Protein AF-A0A2S6R8V6-F1 (afdb_monomer)

Foldseek 3Di:
DDPDLAALDALVQLLVLLLVCLVVLLVCQVVCVVVVHGDPVLVVSCVVSVNLQACADVVVRGNVYDPVSLVSSLVSSCVRHVRSSVVSSVSNVVNNVVVPDPPPD

pLDDT: mean 92.74, std 13.36, range [33.66, 98.81]

Structure (mmCIF, N/CA/C/O backbone):
data_AF-A0A2S6R8V6-F1
#
_entry.id   AF-A0A2S6R8V6-F1
#
loop_
_atom_site.group_PDB
_atom_site.id
_at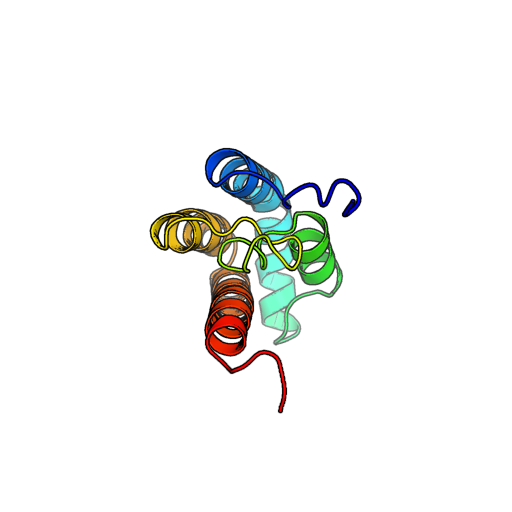om_site.type_symbol
_atom_site.label_atom_id
_atom_site.label_alt_id
_atom_site.label_comp_id
_atom_site.label_asym_id
_atom_site.label_entity_id
_atom_site.label_seq_id
_atom_site.pdbx_PDB_ins_code
_atom_site.Cartn_x
_atom_site.Cartn_y
_atom_site.Cartn_z
_atom_site.occupancy
_atom_site.B_iso_or_equiv
_atom_site.auth_seq_id
_atom_site.auth_comp_id
_atom_site.auth_asym_id
_atom_site.auth_atom_id
_atom_site.pdbx_PDB_model_num
ATOM 1 N N . MET A 1 1 ? 2.147 -13.805 -30.062 1.00 33.66 1 MET A N 1
ATOM 2 C CA . MET A 1 1 ? 1.653 -12.419 -29.967 1.00 33.66 1 MET A CA 1
ATOM 3 C C . MET A 1 1 ? 0.962 -12.331 -28.618 1.00 33.66 1 MET A C 1
ATOM 5 O O . MET A 1 1 ? -0.155 -12.808 -28.497 1.00 33.66 1 MET A O 1
ATOM 9 N N . ALA A 1 2 ? 1.729 -11.982 -27.582 1.00 35.75 2 ALA A N 1
ATOM 10 C CA . ALA A 1 2 ? 1.262 -12.019 -26.200 1.00 35.75 2 ALA A CA 1
ATOM 11 C C . ALA A 1 2 ? 0.279 -10.868 -25.978 1.00 35.75 2 ALA A C 1
ATOM 13 O O . ALA A 1 2 ? 0.575 -9.736 -26.350 1.00 35.75 2 ALA A O 1
ATOM 14 N N . ASP A 1 3 ? -0.882 -11.221 -25.445 1.00 38.44 3 ASP A N 1
ATOM 15 C CA . ASP A 1 3 ? -1.990 -10.330 -25.134 1.00 38.44 3 ASP A CA 1
ATOM 16 C C . ASP A 1 3 ? -1.562 -9.256 -24.119 1.00 38.44 3 ASP A C 1
ATOM 18 O O . ASP A 1 3 ? -0.681 -9.497 -23.287 1.00 38.44 3 ASP A O 1
ATOM 22 N N . ASP A 1 4 ? -2.172 -8.082 -24.234 1.00 42.88 4 ASP A N 1
ATOM 23 C CA . ASP A 1 4 ? -1.949 -6.844 -23.479 1.00 42.88 4 ASP A CA 1
ATOM 24 C C . ASP A 1 4 ? -1.915 -7.069 -21.951 1.00 42.88 4 ASP A C 1
ATOM 26 O O . ASP A 1 4 ? -2.924 -6.978 -21.253 1.00 42.88 4 ASP A O 1
ATOM 30 N N . LYS A 1 5 ? -0.747 -7.411 -21.390 1.00 46.44 5 LYS A N 1
ATOM 31 C CA . LYS A 1 5 ? -0.549 -7.438 -19.935 1.00 46.44 5 LYS A CA 1
ATOM 32 C C . LYS A 1 5 ? -0.414 -5.998 -19.461 1.00 46.44 5 LYS A C 1
ATOM 34 O O . LYS A 1 5 ? 0.698 -5.486 -19.340 1.00 46.44 5 LYS A O 1
ATOM 39 N N . THR A 1 6 ? -1.548 -5.359 -19.190 1.00 58.56 6 THR A N 1
ATOM 40 C CA . THR A 1 6 ? -1.592 -4.060 -18.521 1.00 58.56 6 THR A CA 1
ATOM 41 C C . THR A 1 6 ? -0.816 -4.177 -17.207 1.00 58.56 6 THR A C 1
ATOM 43 O O . THR A 1 6 ? -1.222 -4.885 -16.283 1.00 58.56 6 THR A O 1
ATOM 46 N N . ILE A 1 7 ? 0.349 -3.534 -17.146 1.00 71.81 7 ILE A N 1
ATOM 47 C CA . ILE A 1 7 ? 1.102 -3.353 -15.905 1.00 71.81 7 ILE A CA 1
ATOM 48 C C . ILE A 1 7 ? 0.168 -2.750 -14.847 1.00 71.81 7 ILE A C 1
ATOM 50 O O . ILE A 1 7 ? -0.702 -1.944 -15.170 1.00 71.81 7 ILE A O 1
ATOM 54 N N . VAL A 1 8 ? 0.328 -3.135 -13.578 1.00 86.00 8 VAL A N 1
ATOM 55 C CA . VAL A 1 8 ? -0.582 -2.713 -12.490 1.00 86.00 8 VAL A CA 1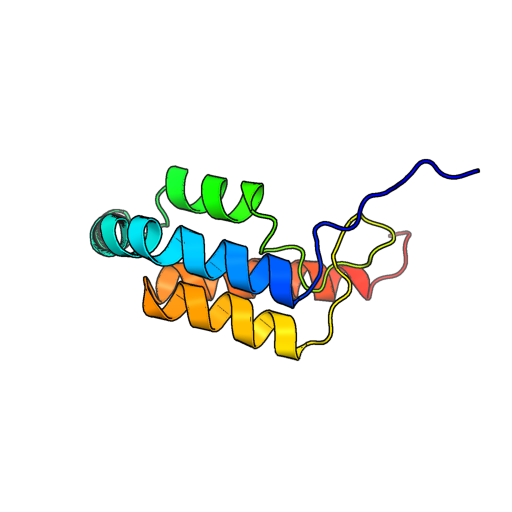
ATOM 56 C C . VAL A 1 8 ? -0.698 -1.182 -12.348 1.00 86.00 8 VAL A C 1
ATOM 58 O O . VAL A 1 8 ? -1.684 -0.683 -11.803 1.00 86.00 8 VAL A O 1
ATOM 61 N N . GLY A 1 9 ? 0.293 -0.438 -12.841 1.00 88.06 9 GLY A N 1
ATOM 62 C CA . GLY A 1 9 ? 0.338 1.020 -12.915 1.00 88.06 9 GLY A CA 1
ATOM 63 C C . GLY A 1 9 ? 1.771 1.538 -12.805 1.00 88.06 9 GLY A C 1
ATOM 64 O O . GLY A 1 9 ? 2.691 0.769 -12.516 1.00 88.06 9 GLY A O 1
ATOM 65 N N . THR A 1 10 ? 1.972 2.838 -13.013 1.00 91.06 10 THR A N 1
ATOM 66 C CA . THR A 1 10 ? 3.267 3.492 -12.760 1.00 91.06 10 THR A CA 1
ATOM 67 C C . THR A 1 10 ? 3.512 3.700 -11.261 1.00 91.06 10 THR A C 1
ATOM 69 O O . THR A 1 10 ? 2.613 3.535 -10.429 1.00 91.06 10 THR A O 1
ATOM 72 N N . ARG A 1 11 ? 4.734 4.113 -10.892 1.00 89.94 11 ARG A N 1
ATOM 73 C CA . ARG A 1 11 ? 5.055 4.535 -9.517 1.00 89.94 11 ARG A CA 1
ATOM 74 C C . ARG A 1 11 ? 4.078 5.605 -9.031 1.00 89.94 11 ARG A C 1
ATOM 76 O O . ARG A 1 11 ? 3.535 5.478 -7.941 1.00 89.94 11 ARG A O 1
ATOM 83 N N . GLU A 1 12 ? 3.844 6.633 -9.841 1.00 92.50 12 GLU A N 1
ATOM 84 C CA . GLU A 1 12 ? 2.991 7.773 -9.502 1.00 92.50 12 GLU A CA 1
ATOM 85 C C . GLU A 1 12 ? 1.542 7.337 -9.262 1.00 92.50 12 GLU A C 1
ATOM 87 O O . GLU A 1 12 ? 0.927 7.753 -8.279 1.00 92.50 12 GLU A O 1
ATOM 92 N N . GLU A 1 13 ? 1.013 6.458 -10.117 1.00 95.25 13 GLU A N 1
ATOM 93 C CA . GLU A 1 13 ? -0.341 5.917 -9.982 1.00 95.25 13 GLU A CA 1
ATOM 94 C C . GLU A 1 13 ? -0.488 5.062 -8.720 1.00 95.25 13 GLU A C 1
ATOM 96 O O . GLU A 1 13 ? -1.456 5.221 -7.975 1.00 95.25 13 GLU A O 1
ATOM 101 N N . LEU A 1 14 ? 0.482 4.188 -8.437 1.00 95.88 14 LEU A N 1
ATOM 102 C CA . LEU A 1 14 ? 0.467 3.356 -7.232 1.00 95.88 14 LEU A CA 1
ATOM 103 C C . LEU A 1 14 ? 0.610 4.197 -5.959 1.00 95.88 14 LEU A C 1
ATOM 105 O O . LEU A 1 14 ? -0.099 3.954 -4.982 1.00 95.88 14 LEU A O 1
ATOM 109 N N . THR A 1 15 ? 1.453 5.231 -5.965 1.00 96.00 15 THR A N 1
ATOM 110 C CA . THR A 1 15 ? 1.530 6.185 -4.853 1.00 96.00 15 THR A CA 1
ATOM 111 C C . THR A 1 15 ? 0.212 6.948 -4.685 1.00 96.00 15 THR A C 1
ATOM 113 O O . THR A 1 15 ? -0.234 7.144 -3.555 1.00 96.00 15 THR A O 1
ATOM 116 N N . ALA A 1 16 ? -0.458 7.347 -5.770 1.00 97.69 16 ALA A N 1
ATOM 117 C CA . ALA A 1 16 ? -1.766 7.999 -5.692 1.00 97.69 16 ALA A CA 1
ATOM 118 C C . ALA A 1 16 ? -2.843 7.073 -5.095 1.00 97.69 16 ALA A C 1
ATOM 120 O O . ALA A 1 16 ? -3.598 7.498 -4.218 1.00 97.69 16 ALA A O 1
ATOM 121 N N . ARG A 1 17 ? -2.870 5.794 -5.492 1.00 97.88 17 ARG A N 1
ATOM 122 C CA . ARG A 1 17 ? -3.757 4.779 -4.896 1.00 97.88 17 ARG A CA 1
ATOM 123 C C . ARG A 1 17 ? -3.453 4.560 -3.414 1.00 97.88 17 ARG A C 1
ATOM 125 O O . ARG A 1 17 ? -4.379 4.523 -2.610 1.00 97.88 17 ARG A O 1
ATOM 132 N N . ALA A 1 18 ? -2.175 4.502 -3.032 1.00 98.31 18 ALA A N 1
ATOM 133 C CA . ALA A 1 18 ? -1.773 4.410 -1.630 1.00 98.31 18 ALA A CA 1
ATOM 134 C C . ALA A 1 18 ? -2.310 5.594 -0.809 1.00 98.31 18 ALA A C 1
ATOM 136 O O . ALA A 1 18 ? -2.907 5.386 0.246 1.00 98.31 18 ALA A O 1
ATOM 137 N N . ARG A 1 19 ? -2.189 6.829 -1.322 1.00 98.62 19 ARG A N 1
ATOM 138 C CA . ARG A 1 19 ? -2.755 8.026 -0.671 1.00 98.62 19 ARG A CA 1
ATOM 139 C C . ARG A 1 19 ? -4.273 7.939 -0.520 1.00 98.62 19 ARG A C 1
ATOM 141 O O . ARG A 1 19 ? -4.793 8.341 0.517 1.00 98.62 19 ARG A O 1
ATOM 148 N N . ALA A 1 20 ? -4.978 7.400 -1.515 1.00 98.62 20 ALA A N 1
ATOM 149 C CA . ALA A 1 20 ? -6.430 7.233 -1.456 1.00 98.62 20 ALA A CA 1
ATOM 150 C C . ALA A 1 20 ? -6.880 6.249 -0.357 1.00 98.62 20 ALA A C 1
ATOM 152 O O . ALA A 1 20 ? -7.960 6.423 0.202 1.00 98.62 20 ALA A O 1
ATOM 153 N N . LEU A 1 21 ? -6.046 5.264 -0.001 1.00 98.56 21 LEU A N 1
ATOM 154 C CA . LEU A 1 21 ? -6.335 4.284 1.055 1.00 98.56 21 LEU A CA 1
ATOM 155 C C . LEU A 1 21 ? -5.953 4.748 2.470 1.00 98.56 21 LEU A C 1
ATOM 157 O O . LEU A 1 21 ? -6.358 4.112 3.447 1.00 98.56 21 LEU A O 1
ATOM 161 N N . VAL A 1 22 ? -5.211 5.853 2.618 1.00 98.75 22 VAL A N 1
ATOM 162 C CA . VAL A 1 22 ? -4.779 6.382 3.928 1.00 98.75 22 VAL A CA 1
ATOM 163 C C . VAL A 1 22 ? -5.950 6.603 4.898 1.00 98.75 22 VAL A C 1
ATOM 165 O O . VAL A 1 22 ? -5.841 6.149 6.040 1.00 98.75 22 VAL A O 1
ATOM 168 N N . PRO A 1 23 ? -7.074 7.247 4.512 1.00 98.75 23 PRO A N 1
ATOM 169 C CA . PRO A 1 23 ? -8.175 7.495 5.444 1.00 98.75 23 PRO A CA 1
ATOM 170 C C . PRO A 1 23 ? -8.798 6.204 5.990 1.00 98.75 23 PRO A C 1
ATOM 172 O O . PRO A 1 23 ? -8.971 6.076 7.202 1.00 98.75 23 PRO A O 1
ATOM 175 N N . ALA A 1 24 ? -9.079 5.231 5.116 1.00 98.56 24 ALA A N 1
ATOM 176 C CA . ALA A 1 24 ? -9.672 3.948 5.497 1.00 98.56 24 ALA A CA 1
ATOM 177 C C . ALA A 1 24 ? -8.700 3.101 6.335 1.00 98.56 24 ALA A C 1
ATOM 179 O O . ALA A 1 24 ? -9.068 2.579 7.386 1.00 98.56 24 ALA A O 1
ATOM 180 N N . THR A 1 25 ? -7.423 3.056 5.938 1.00 98.75 25 THR A N 1
ATOM 181 C CA . THR A 1 25 ? -6.369 2.365 6.697 1.00 98.75 25 THR A CA 1
ATOM 182 C C . THR A 1 25 ? -6.229 2.935 8.110 1.00 98.75 25 THR A C 1
ATOM 184 O O . THR A 1 25 ? -6.119 2.173 9.070 1.00 98.75 25 THR A O 1
ATOM 187 N N . ARG A 1 26 ? -6.273 4.267 8.258 1.00 98.81 26 ARG A N 1
ATOM 188 C CA . ARG A 1 26 ? -6.191 4.936 9.564 1.00 98.81 26 ARG A CA 1
ATOM 189 C C . ARG A 1 26 ? -7.414 4.632 10.425 1.00 98.81 26 ARG A C 1
ATOM 191 O O . ARG A 1 26 ? -7.258 4.349 11.607 1.00 98.81 26 ARG A O 1
ATOM 198 N N . ALA A 1 27 ? -8.611 4.649 9.837 1.00 98.75 27 ALA A N 1
ATOM 199 C CA . ALA A 1 27 ? -9.852 4.341 10.549 1.00 98.75 27 ALA A CA 1
ATOM 200 C C . ALA A 1 27 ? -9.872 2.914 11.130 1.00 98.75 27 ALA A C 1
ATOM 202 O O . ALA A 1 27 ? -10.499 2.684 12.161 1.00 98.75 27 ALA A O 1
ATOM 203 N N . ARG A 1 28 ? -9.159 1.971 10.500 1.00 98.69 28 ARG A N 1
ATOM 204 C CA . ARG A 1 28 ? -9.071 0.569 10.939 1.00 98.69 28 ARG A CA 1
ATOM 205 C C . ARG A 1 28 ? -7.798 0.235 11.742 1.00 98.69 28 ARG A C 1
ATOM 207 O O . ARG A 1 28 ? -7.572 -0.932 12.060 1.00 98.69 28 ARG A O 1
ATOM 214 N N . ALA A 1 29 ? -6.966 1.219 12.100 1.00 98.69 29 ALA A N 1
ATOM 215 C CA . ALA A 1 29 ? -5.703 0.976 12.809 1.00 98.69 29 ALA A CA 1
ATOM 216 C C . ALA A 1 29 ? -5.911 0.354 14.207 1.00 98.69 29 ALA A C 1
ATOM 218 O O . ALA A 1 29 ? -5.284 -0.654 14.530 1.00 98.69 29 ALA A O 1
ATOM 219 N N . ASP A 1 30 ? -6.848 0.883 14.999 1.00 98.62 30 ASP A N 1
ATOM 220 C CA . ASP A 1 30 ? -7.163 0.354 16.339 1.00 98.62 30 ASP A CA 1
ATOM 221 C C . ASP A 1 30 ? -7.808 -1.040 16.283 1.00 98.62 30 ASP A C 1
ATOM 223 O O . ASP A 1 30 ? -7.655 -1.866 17.188 1.00 98.62 30 ASP A O 1
ATOM 227 N N . GLU A 1 31 ? -8.544 -1.330 15.206 1.00 98.62 31 GLU A N 1
ATOM 228 C CA . GLU A 1 31 ? -9.059 -2.672 14.955 1.00 98.62 31 GLU A CA 1
ATOM 229 C C . GLU A 1 31 ? -7.917 -3.654 14.686 1.00 98.62 31 GLU A C 1
ATOM 231 O O . GLU A 1 31 ? -7.910 -4.735 15.277 1.00 98.62 31 GLU A O 1
ATOM 236 N N . ALA A 1 32 ? -6.943 -3.275 13.852 1.00 98.62 32 ALA A N 1
ATOM 237 C CA . ALA A 1 32 ? -5.771 -4.101 13.580 1.00 98.62 32 ALA A CA 1
ATOM 238 C C . ALA A 1 32 ? -5.002 -4.441 14.868 1.00 98.62 32 ALA A C 1
ATOM 240 O O . ALA A 1 32 ? -4.630 -5.599 15.079 1.00 98.62 32 ALA A O 1
ATOM 241 N N . GLU A 1 33 ? -4.833 -3.455 15.755 1.00 98.50 33 GLU A N 1
ATOM 242 C CA . GLU A 1 33 ? -4.195 -3.636 17.062 1.00 98.50 33 GLU A CA 1
ATOM 243 C C . GLU A 1 33 ? -4.960 -4.657 17.920 1.00 98.50 33 GLU A C 1
ATOM 245 O O . GLU A 1 33 ? -4.396 -5.653 18.379 1.00 98.50 33 GLU A O 1
ATOM 250 N N . ARG A 1 34 ? -6.282 -4.484 18.062 1.00 98.62 34 ARG A N 1
ATOM 251 C CA . ARG A 1 34 ? -7.135 -5.401 18.837 1.00 98.62 34 ARG A CA 1
ATOM 252 C C . ARG A 1 34 ? -7.145 -6.821 18.266 1.00 98.62 34 ARG A C 1
ATOM 254 O O . ARG A 1 34 ? -7.135 -7.792 19.025 1.00 98.62 34 ARG A O 1
ATOM 261 N N . LEU A 1 35 ? -7.201 -6.956 16.941 1.00 98.50 35 LEU A N 1
ATOM 262 C CA . LEU A 1 35 ? -7.225 -8.251 16.261 1.00 98.50 35 LEU A CA 1
ATOM 263 C C . LEU A 1 35 ? -5.863 -8.956 16.281 1.00 98.50 35 LEU A C 1
ATOM 265 O O . LEU A 1 35 ? -5.817 -10.170 16.068 1.00 98.50 35 LEU A O 1
ATOM 269 N N . ARG A 1 36 ? -4.767 -8.222 16.528 1.00 98.31 36 ARG A N 1
ATOM 270 C CA . ARG A 1 36 ? -3.375 -8.696 16.389 1.00 98.31 36 ARG A CA 1
ATOM 271 C C . ARG A 1 36 ? -3.071 -9.253 14.994 1.00 98.31 36 ARG A C 1
ATOM 273 O O . ARG A 1 36 ? -2.254 -10.158 14.828 1.00 98.31 36 ARG A O 1
ATOM 280 N N . ARG A 1 37 ? -3.777 -8.727 13.997 1.00 98.50 37 ARG A N 1
ATOM 281 C CA . ARG A 1 37 ? -3.626 -8.986 12.563 1.00 98.50 37 ARG A CA 1
ATOM 282 C C . ARG A 1 37 ? -4.332 -7.872 11.805 1.00 98.50 37 ARG A C 1
ATOM 284 O O . ARG A 1 37 ? -5.206 -7.211 12.359 1.00 98.50 37 ARG A O 1
ATOM 291 N N . LEU A 1 38 ? -4.019 -7.711 10.524 1.00 98.50 38 LEU A N 1
ATOM 292 C CA . LEU A 1 38 ? -4.770 -6.774 9.697 1.00 98.50 38 LEU A CA 1
ATOM 293 C C . LEU A 1 38 ? -6.234 -7.230 9.539 1.00 98.50 38 LEU A C 1
ATOM 295 O O . LEU A 1 38 ? -6.483 -8.433 9.359 1.00 98.50 38 LEU A O 1
ATOM 299 N N . PRO A 1 39 ? -7.197 -6.291 9.576 1.00 98.56 39 PRO A N 1
ATOM 300 C CA . PRO A 1 39 ? -8.555 -6.536 9.113 1.00 98.56 39 PRO A CA 1
ATOM 301 C C . PRO A 1 39 ? -8.527 -7.035 7.669 1.00 98.56 39 PRO A C 1
ATOM 303 O O . PRO A 1 39 ? -7.730 -6.568 6.854 1.00 98.56 39 PRO A O 1
ATOM 306 N N . GLU A 1 40 ? -9.392 -7.994 7.353 1.00 98.38 40 GLU A N 1
ATOM 307 C CA . GLU A 1 40 ? -9.448 -8.599 6.017 1.00 98.38 40 GLU A CA 1
ATOM 308 C C . GLU A 1 40 ? -9.779 -7.561 4.938 1.00 98.38 40 GLU A C 1
ATOM 310 O O . GLU A 1 40 ? -9.183 -7.569 3.866 1.00 98.38 40 GLU A O 1
ATOM 315 N N . GLU A 1 41 ? -10.649 -6.607 5.267 1.00 98.50 41 GLU A N 1
ATOM 316 C CA . GLU A 1 41 ? -11.004 -5.489 4.395 1.00 98.50 41 GLU A CA 1
ATOM 317 C C . GLU A 1 41 ? -9.777 -4.652 4.003 1.00 98.50 41 GLU A C 1
ATOM 319 O O . GLU A 1 41 ? -9.562 -4.404 2.820 1.00 98.50 41 GLU A O 1
ATOM 324 N N . THR A 1 42 ? -8.907 -4.312 4.963 1.00 98.56 42 THR A N 1
ATOM 325 C CA . THR A 1 42 ? -7.647 -3.599 4.690 1.00 98.56 42 THR A CA 1
ATOM 326 C C . THR A 1 42 ? -6.745 -4.402 3.751 1.00 98.56 42 THR A C 1
ATOM 328 O O . THR A 1 42 ? -6.156 -3.843 2.831 1.00 98.56 42 THR A O 1
ATOM 331 N N . VAL A 1 43 ? -6.630 -5.719 3.956 1.00 98.25 43 VAL A N 1
ATOM 332 C CA . VAL A 1 43 ? -5.812 -6.584 3.087 1.00 98.25 43 VAL A CA 1
ATOM 333 C C . VAL A 1 43 ? -6.366 -6.612 1.661 1.00 98.25 43 VAL A C 1
ATOM 335 O O . VAL A 1 43 ? -5.593 -6.527 0.706 1.00 98.25 43 VAL A O 1
ATOM 338 N N . ASN A 1 44 ? -7.687 -6.710 1.510 1.00 98.19 44 ASN A N 1
ATOM 339 C CA . ASN A 1 44 ? -8.339 -6.733 0.204 1.00 98.19 44 ASN A CA 1
ATOM 340 C C . ASN A 1 44 ? -8.176 -5.396 -0.527 1.00 98.19 44 ASN A C 1
ATOM 342 O O . ASN A 1 44 ? -7.742 -5.394 -1.673 1.00 98.19 44 ASN A O 1
ATOM 346 N N . GLU A 1 45 ? -8.380 -4.263 0.150 1.00 98.25 45 GLU A N 1
ATOM 347 C CA . GLU A 1 45 ? -8.184 -2.931 -0.440 1.00 98.25 45 GLU A CA 1
ATOM 348 C C . GLU A 1 45 ?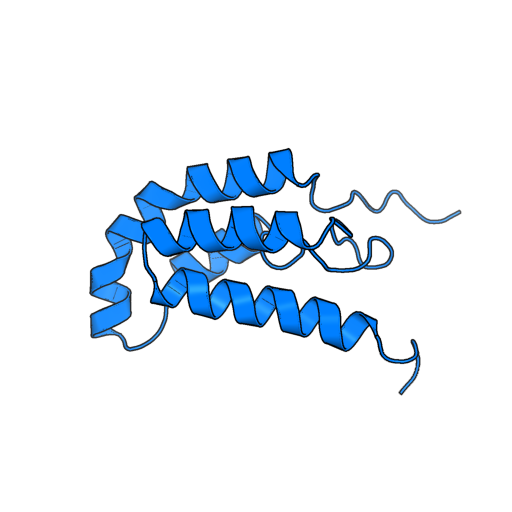 -6.749 -2.715 -0.951 1.00 98.25 45 GLU A C 1
ATOM 350 O O . GLU A 1 45 ? -6.550 -2.212 -2.059 1.00 98.25 45 GLU A O 1
ATOM 355 N N . LEU A 1 46 ? -5.735 -3.133 -0.179 1.00 97.75 46 LEU A N 1
ATOM 356 C CA . LEU A 1 46 ? -4.335 -3.065 -0.613 1.00 97.75 46 LEU A CA 1
ATOM 357 C C . LEU A 1 46 ? -4.085 -3.919 -1.866 1.00 97.75 46 LEU A C 1
ATOM 359 O O . LEU A 1 46 ? -3.390 -3.475 -2.787 1.00 97.75 46 LEU A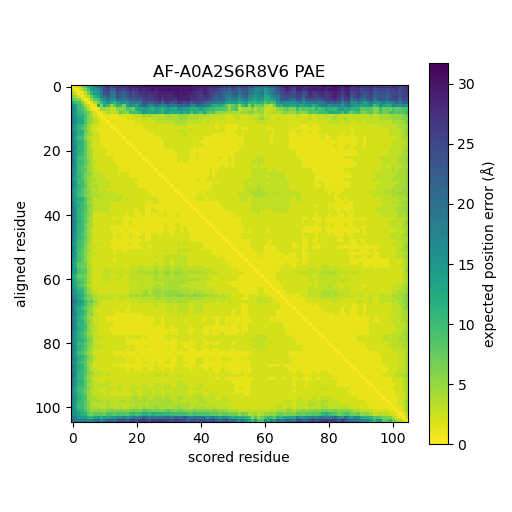 O 1
ATOM 363 N N . ARG A 1 47 ? -4.662 -5.129 -1.897 1.00 95.81 47 ARG A N 1
ATOM 364 C CA . ARG A 1 47 ? -4.531 -6.079 -3.010 1.00 95.81 47 ARG A CA 1
ATOM 365 C C . ARG A 1 47 ? -5.204 -5.583 -4.277 1.00 95.81 47 ARG A C 1
ATOM 367 O O . ARG A 1 47 ? -4.573 -5.656 -5.334 1.00 95.81 47 ARG A O 1
ATOM 374 N N . ASP A 1 48 ? -6.420 -5.065 -4.152 1.00 96.31 48 ASP A N 1
ATOM 375 C CA . ASP A 1 48 ? -7.227 -4.525 -5.246 1.00 96.31 48 ASP A CA 1
ATOM 376 C C . ASP A 1 48 ? -6.584 -3.263 -5.833 1.00 96.31 48 ASP A C 1
ATOM 378 O O . ASP A 1 48 ? -6.562 -3.075 -7.049 1.00 96.31 48 ASP A O 1
ATOM 382 N N . ALA A 1 49 ? -5.961 -2.433 -4.989 1.00 96.69 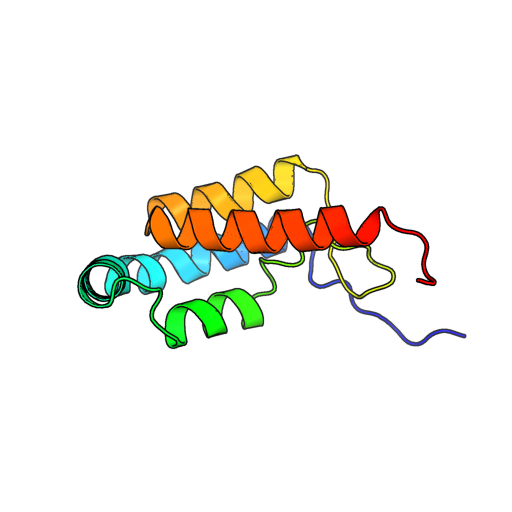49 ALA A N 1
ATOM 383 C CA . ALA A 1 49 ? -5.156 -1.297 -5.438 1.00 96.69 49 ALA A CA 1
ATOM 384 C C . ALA A 1 49 ? -3.843 -1.714 -6.135 1.00 96.69 49 ALA A C 1
ATOM 386 O O . ALA A 1 49 ? -3.244 -0.908 -6.861 1.00 96.69 49 ALA A O 1
ATOM 387 N N . GLY A 1 50 ? -3.400 -2.959 -5.931 1.00 96.19 50 GLY A N 1
ATOM 388 C CA . GLY A 1 50 ? -2.216 -3.539 -6.560 1.00 96.19 50 GLY A CA 1
ATOM 389 C C . GLY A 1 50 ? -0.887 -3.096 -5.947 1.00 96.19 50 GLY A C 1
ATOM 390 O O . GLY A 1 50 ? 0.159 -3.255 -6.578 1.00 96.19 50 GLY A O 1
ATOM 391 N N . LEU A 1 51 ? -0.896 -2.544 -4.730 1.00 97.31 51 LEU A N 1
ATOM 392 C CA . LEU A 1 51 ? 0.278 -1.905 -4.119 1.00 97.31 51 LEU A CA 1
ATOM 393 C C . LEU A 1 51 ? 1.445 -2.880 -3.886 1.00 97.31 51 LEU A C 1
ATOM 395 O O . LEU A 1 51 ? 2.608 -2.513 -4.046 1.00 97.31 51 LEU A O 1
ATOM 399 N N . GLN A 1 52 ? 1.139 -4.145 -3.594 1.00 96.00 52 GLN A N 1
ATOM 400 C CA . GLN A 1 52 ? 2.107 -5.234 -3.422 1.00 96.00 52 GLN A CA 1
ATOM 401 C C . GLN A 1 52 ? 2.909 -5.561 -4.692 1.00 96.00 52 GLN A C 1
ATOM 403 O O . GLN A 1 52 ? 3.915 -6.269 -4.633 1.00 96.00 52 GLN A O 1
ATOM 408 N N . ARG A 1 53 ? 2.468 -5.075 -5.858 1.00 96.12 53 ARG A N 1
ATOM 409 C CA . ARG A 1 53 ? 3.056 -5.400 -7.164 1.00 96.12 53 ARG A CA 1
ATOM 410 C C . ARG A 1 53 ? 4.042 -4.343 -7.673 1.00 96.12 53 ARG A C 1
ATOM 412 O O . ARG A 1 53 ? 4.476 -4.422 -8.821 1.00 96.12 53 ARG A O 1
ATOM 419 N N . VAL A 1 54 ? 4.419 -3.370 -6.838 1.00 96.31 54 VAL A N 1
ATOM 420 C CA . VAL A 1 54 ? 5.279 -2.240 -7.237 1.00 96.31 54 VAL A CA 1
ATOM 421 C C . VAL A 1 54 ? 6.664 -2.674 -7.746 1.00 96.31 54 VAL A C 1
ATOM 423 O O . VAL A 1 54 ? 7.146 -2.112 -8.722 1.00 96.31 54 VAL A O 1
ATOM 426 N N . LEU A 1 55 ? 7.277 -3.707 -7.154 1.00 96.44 55 LEU A N 1
ATOM 427 C CA . LEU A 1 55 ? 8.571 -4.263 -7.601 1.00 96.44 55 LEU A CA 1
ATOM 428 C C . LEU A 1 55 ? 8.442 -5.580 -8.380 1.00 96.44 55 LEU A C 1
ATOM 430 O O . L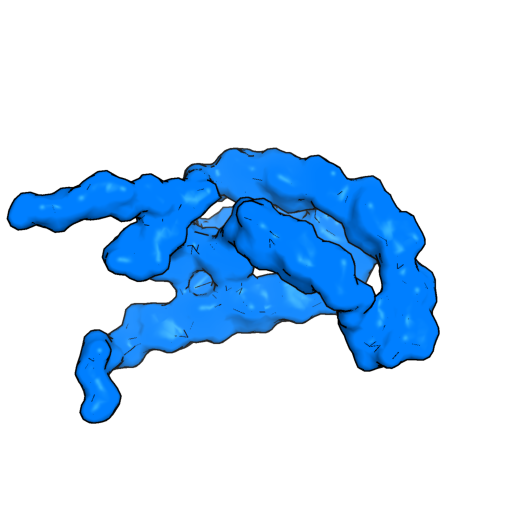EU A 1 55 ? 9.447 -6.183 -8.749 1.00 96.44 55 LEU A O 1
ATOM 434 N N . GLN A 1 56 ? 7.220 -6.063 -8.601 1.00 96.44 56 GLN A N 1
ATOM 435 C CA . GLN A 1 56 ? 7.003 -7.312 -9.323 1.00 96.44 56 GLN A CA 1
ATOM 436 C C . GLN A 1 56 ? 7.360 -7.116 -10.812 1.00 96.44 56 GLN A C 1
ATOM 438 O O . GLN A 1 56 ? 6.994 -6.077 -11.369 1.00 96.44 56 GLN A O 1
ATOM 443 N N . PRO A 1 57 ? 8.023 -8.084 -11.477 1.00 94.25 57 PRO A N 1
ATOM 444 C CA . PRO A 1 57 ? 8.363 -7.962 -12.895 1.00 94.25 57 PRO A CA 1
ATOM 445 C C . PRO A 1 57 ? 7.129 -7.765 -13.787 1.00 94.25 57 PRO A C 1
ATOM 447 O O . PRO A 1 57 ? 6.085 -8.401 -13.571 1.00 94.25 57 PRO A O 1
ATOM 450 N N . ALA A 1 58 ? 7.250 -6.944 -14.834 1.00 93.06 58 ALA A N 1
ATOM 451 C CA . ALA A 1 58 ? 6.154 -6.635 -15.754 1.00 93.06 58 ALA A CA 1
ATOM 452 C C . ALA A 1 58 ? 5.674 -7.884 -16.509 1.00 93.06 58 ALA A C 1
ATOM 454 O O . ALA A 1 58 ? 4.483 -8.033 -16.785 1.00 93.06 58 ALA A O 1
ATOM 455 N N . ALA A 1 59 ? 6.567 -8.856 -16.739 1.00 91.75 59 ALA A N 1
ATOM 456 C CA . ALA A 1 59 ? 6.227 -10.162 -17.309 1.00 91.75 59 ALA A CA 1
ATOM 457 C C . ALA A 1 59 ? 5.119 -10.905 -16.527 1.00 91.75 59 ALA A C 1
ATOM 459 O O . ALA A 1 59 ? 4.371 -11.699 -17.112 1.00 91.75 59 ALA A O 1
ATOM 460 N N . TYR A 1 60 ? 4.964 -10.611 -15.232 1.00 92.25 60 TYR A N 1
ATOM 461 C CA . TYR A 1 60 ? 3.934 -11.169 -14.349 1.00 92.25 60 TYR A CA 1
ATOM 462 C C . TYR A 1 60 ? 2.835 -10.154 -13.981 1.00 92.25 60 TYR A C 1
ATOM 464 O O . TYR A 1 60 ? 2.073 -10.383 -13.042 1.00 92.25 60 TYR A O 1
ATOM 472 N N . GLY A 1 61 ? 2.734 -9.040 -14.716 1.00 91.94 61 GLY A N 1
ATOM 473 C CA . GLY A 1 61 ? 1.740 -7.987 -14.483 1.00 91.94 61 GLY A CA 1
ATOM 474 C C . GLY A 1 61 ? 2.052 -7.096 -13.277 1.00 91.94 61 GLY A C 1
ATOM 475 O O . GLY A 1 61 ? 1.133 -6.558 -12.660 1.00 91.94 61 GLY A O 1
ATOM 476 N N . GLY A 1 62 ? 3.324 -6.995 -12.886 1.00 95.06 62 GLY A N 1
ATOM 477 C CA . GLY A 1 62 ? 3.786 -6.006 -11.916 1.00 95.06 62 GLY A CA 1
ATOM 478 C C . GLY A 1 62 ? 4.141 -4.665 -12.557 1.00 95.06 62 GLY A C 1
ATOM 479 O O . GLY A 1 62 ? 4.052 -4.510 -13.773 1.00 95.06 62 GLY A O 1
ATOM 480 N N . ALA A 1 63 ? 4.510 -3.687 -11.730 1.00 94.88 63 ALA A N 1
ATOM 481 C CA . ALA A 1 63 ? 4.921 -2.364 -12.208 1.00 94.88 63 ALA A CA 1
ATOM 482 C C . ALA A 1 63 ? 6.403 -2.299 -12.594 1.00 94.88 63 ALA A C 1
ATOM 484 O O . ALA A 1 63 ? 6.800 -1.361 -13.279 1.00 94.88 63 ALA A O 1
ATOM 485 N N . GLU A 1 64 ? 7.214 -3.255 -12.121 1.00 94.25 64 GLU A N 1
ATOM 486 C CA . GLU A 1 64 ? 8.670 -3.284 -12.313 1.00 94.25 64 GLU A CA 1
ATOM 487 C C . GLU A 1 64 ? 9.330 -1.920 -12.031 1.00 94.25 64 GLU A C 1
ATOM 489 O O . GLU A 1 64 ? 10.233 -1.462 -12.731 1.00 94.25 64 GLU A O 1
ATOM 494 N N . ALA A 1 65 ? 8.823 -1.224 -11.010 1.00 93.25 65 ALA A N 1
ATOM 495 C CA . ALA A 1 65 ? 9.235 0.132 -10.707 1.00 93.25 65 ALA A CA 1
ATOM 496 C C . ALA A 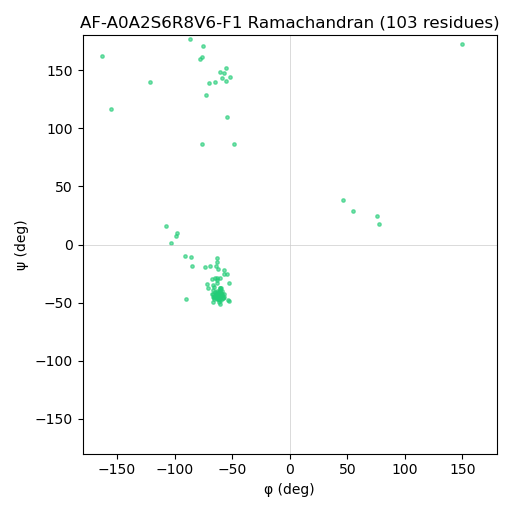1 65 ? 10.610 0.160 -10.026 1.00 93.25 65 ALA A C 1
ATOM 498 O O . ALA A 1 65 ? 11.071 -0.810 -9.423 1.00 93.25 65 ALA A O 1
ATOM 499 N N . HIS A 1 66 ? 11.250 1.331 -10.050 1.00 92.50 66 HIS A N 1
ATOM 500 C CA . HIS A 1 66 ? 12.450 1.582 -9.256 1.00 92.50 66 HIS A CA 1
ATOM 501 C C . HIS A 1 66 ? 12.179 1.345 -7.759 1.00 92.50 66 HIS A C 1
ATOM 503 O O . HIS A 1 66 ? 11.098 1.669 -7.269 1.00 92.50 66 HIS A O 1
ATOM 509 N N . PHE A 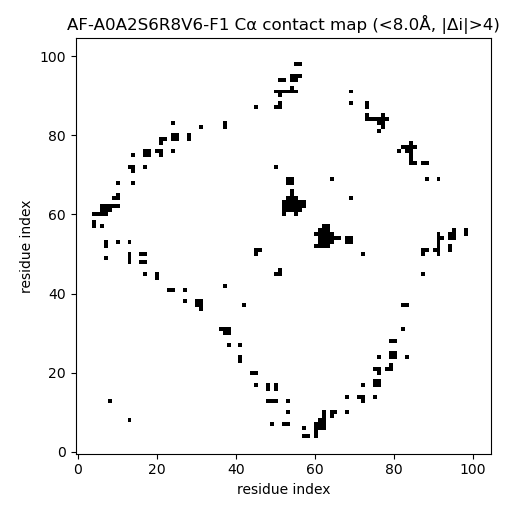1 67 ? 13.185 0.885 -7.004 1.00 91.44 67 PHE A N 1
ATOM 510 C CA . PHE A 1 67 ? 13.061 0.575 -5.570 1.00 91.44 67 PHE A CA 1
ATOM 511 C C . PHE A 1 67 ? 12.476 1.732 -4.736 1.00 91.44 67 PHE A C 1
ATOM 513 O O . PHE A 1 67 ? 11.708 1.520 -3.804 1.00 91.44 67 PHE A O 1
ATOM 520 N N . GLY A 1 68 ? 12.760 2.981 -5.116 1.00 94.06 68 GLY A N 1
ATOM 521 C CA . GLY A 1 68 ? 12.151 4.171 -4.502 1.00 94.06 68 GLY A CA 1
ATOM 522 C C . GLY A 1 68 ? 10.613 4.208 -4.561 1.00 94.06 68 GLY A C 1
ATOM 523 O O . GLY A 1 68 ? 9.992 4.793 -3.683 1.00 94.06 68 GLY A O 1
ATOM 524 N N . GLY A 1 69 ? 9.984 3.541 -5.533 1.00 93.06 69 GLY A N 1
ATOM 525 C CA . GLY A 1 69 ? 8.528 3.395 -5.591 1.00 93.06 69 GLY A CA 1
ATOM 526 C C . GLY A 1 69 ? 7.961 2.548 -4.451 1.00 93.06 69 GLY A C 1
ATOM 527 O O . GLY A 1 69 ? 6.903 2.879 -3.921 1.00 93.06 69 GLY A O 1
ATOM 528 N N . MET A 1 70 ? 8.690 1.516 -4.004 1.00 96.06 70 MET A N 1
ATOM 529 C CA . MET A 1 70 ? 8.336 0.778 -2.785 1.00 96.06 70 MET A CA 1
ATOM 530 C C . MET A 1 70 ? 8.353 1.709 -1.573 1.00 96.06 70 MET A C 1
ATOM 532 O O . MET A 1 70 ? 7.411 1.688 -0.787 1.00 96.06 70 MET A O 1
ATOM 536 N N . VAL A 1 71 ? 9.393 2.538 -1.438 1.00 96.94 71 VAL A N 1
ATOM 537 C CA . VAL A 1 71 ? 9.526 3.475 -0.312 1.00 96.94 71 VAL A CA 1
ATOM 538 C C . VAL A 1 71 ? 8.343 4.438 -0.269 1.00 96.94 71 VAL A C 1
ATOM 540 O O . VAL A 1 71 ? 7.721 4.569 0.784 1.00 96.94 71 VAL A O 1
ATOM 543 N N . ASP A 1 72 ? 7.976 5.050 -1.396 1.00 97.00 72 ASP A N 1
ATOM 544 C CA . ASP A 1 72 ? 6.849 5.989 -1.455 1.00 97.00 72 ASP A CA 1
ATOM 545 C C . ASP A 1 72 ? 5.513 5.335 -1.080 1.00 97.00 72 ASP A C 1
ATOM 547 O O . ASP A 1 72 ? 4.745 5.885 -0.289 1.00 97.00 72 ASP A O 1
ATOM 551 N N . VAL A 1 73 ? 5.223 4.159 -1.646 1.00 98.00 73 VAL A N 1
ATOM 552 C CA . VAL A 1 73 ? 3.961 3.439 -1.412 1.00 98.00 73 VAL A CA 1
ATOM 553 C C . VAL A 1 73 ? 3.864 2.963 0.038 1.00 98.00 73 VAL A C 1
ATOM 555 O O . VAL A 1 73 ? 2.859 3.209 0.707 1.00 98.00 73 VAL A O 1
ATOM 558 N N . VAL A 1 74 ? 4.918 2.316 0.544 1.00 98.44 74 VAL A N 1
ATOM 559 C CA . VAL A 1 74 ? 4.948 1.754 1.901 1.00 98.44 74 VAL A CA 1
ATOM 560 C C . VAL A 1 74 ? 4.891 2.856 2.951 1.00 98.44 74 VAL A C 1
ATOM 562 O O . VAL A 1 74 ? 4.095 2.749 3.882 1.00 98.44 74 VAL A O 1
ATOM 565 N N . SER A 1 75 ? 5.694 3.916 2.808 1.00 98.50 75 SER A N 1
ATOM 566 C CA . SER A 1 75 ? 5.704 5.026 3.774 1.00 98.50 75 SER A CA 1
ATOM 567 C C . SER A 1 75 ? 4.347 5.727 3.845 1.00 98.50 75 SER A C 1
ATOM 569 O O . SER A 1 75 ? 3.844 5.948 4.942 1.00 98.50 75 SER A O 1
ATOM 571 N N . THR A 1 76 ? 3.701 5.956 2.696 1.00 98.62 76 THR A N 1
ATOM 572 C CA . THR A 1 76 ? 2.354 6.542 2.630 1.00 98.62 76 THR A CA 1
ATOM 573 C C . THR A 1 76 ? 1.336 5.723 3.434 1.00 98.62 76 THR A C 1
ATOM 575 O O . THR A 1 76 ? 0.557 6.283 4.201 1.00 98.62 76 THR A O 1
ATOM 578 N N . ILE A 1 77 ? 1.339 4.392 3.301 1.00 98.75 77 ILE A N 1
ATOM 579 C CA . ILE A 1 77 ? 0.440 3.520 4.077 1.00 98.75 77 ILE A CA 1
ATOM 580 C C . ILE A 1 77 ? 0.849 3.465 5.557 1.00 98.75 77 ILE A C 1
ATOM 582 O O . ILE A 1 77 ? -0.011 3.463 6.442 1.00 98.75 77 ILE A O 1
ATOM 586 N N . ALA A 1 78 ? 2.151 3.463 5.848 1.00 98.69 78 ALA A N 1
ATOM 587 C CA . ALA A 1 78 ? 2.675 3.429 7.211 1.00 98.69 78 ALA A CA 1
ATOM 588 C C . ALA A 1 78 ? 2.293 4.676 8.033 1.00 98.69 78 ALA A C 1
ATOM 590 O O . ALA A 1 78 ? 2.070 4.554 9.237 1.00 98.69 78 ALA A O 1
ATOM 591 N N . GLU A 1 79 ? 2.137 5.847 7.399 1.00 98.31 79 GLU A N 1
ATOM 592 C CA . GLU A 1 79 ? 1.600 7.068 8.031 1.00 98.31 79 GLU A CA 1
ATOM 593 C C . GLU A 1 79 ? 0.147 6.916 8.528 1.00 98.31 79 GLU A C 1
ATOM 595 O O . GLU A 1 79 ? -0.329 7.693 9.365 1.00 98.31 79 GLU A O 1
ATOM 600 N N . ALA A 1 80 ? -0.600 5.948 7.991 1.00 98.50 80 ALA A N 1
ATOM 601 C CA . ALA A 1 80 ? -1.947 5.615 8.442 1.00 98.50 80 ALA A CA 1
ATOM 602 C C . ALA A 1 80 ? -1.926 4.544 9.540 1.00 98.50 80 ALA A C 1
ATOM 604 O O . ALA A 1 80 ? -2.606 4.689 10.554 1.00 98.50 80 ALA A O 1
ATOM 605 N N . CYS A 1 81 ? -1.148 3.479 9.330 1.00 98.75 81 CYS A N 1
ATOM 606 C CA . CYS A 1 81 ? -0.956 2.385 10.276 1.00 98.75 81 CYS A CA 1
ATOM 607 C C . CYS A 1 81 ? 0.396 1.703 10.018 1.00 98.75 81 CYS A C 1
ATOM 609 O O . CYS A 1 81 ? 0.595 1.078 8.971 1.00 98.75 81 CYS A O 1
ATOM 611 N N . GLY A 1 82 ? 1.310 1.768 10.992 1.00 98.62 82 GLY A N 1
ATOM 612 C CA . GLY A 1 82 ? 2.654 1.190 10.870 1.00 98.62 82 GLY A CA 1
ATOM 613 C C . GLY A 1 82 ? 2.645 -0.318 10.596 1.00 98.62 82 GLY A C 1
ATOM 614 O O . GLY A 1 82 ? 3.397 -0.789 9.746 1.00 98.62 82 GLY A O 1
ATOM 615 N N . SER A 1 83 ? 1.741 -1.066 11.238 1.00 98.56 83 SER A N 1
ATOM 616 C CA . SER A 1 83 ? 1.578 -2.510 11.019 1.00 98.56 83 SER A CA 1
ATOM 617 C C . SER A 1 83 ? 1.129 -2.833 9.592 1.00 98.56 83 SER A C 1
ATOM 619 O O . SER A 1 83 ? 1.670 -3.748 8.973 1.00 98.56 83 SER A O 1
ATOM 621 N N . THR A 1 84 ? 0.190 -2.061 9.033 1.00 98.75 84 THR A N 1
ATOM 622 C CA . THR A 1 84 ? -0.247 -2.221 7.636 1.00 98.75 84 THR A CA 1
ATOM 623 C C . THR A 1 84 ? 0.890 -1.918 6.664 1.00 98.75 84 THR A C 1
ATOM 625 O O . THR A 1 84 ? 1.125 -2.694 5.739 1.00 98.75 84 THR A O 1
ATOM 628 N N . GLY A 1 85 ? 1.638 -0.835 6.901 1.00 98.69 85 GLY A N 1
ATOM 629 C CA . GLY A 1 85 ? 2.821 -0.501 6.107 1.00 98.69 85 GLY A CA 1
ATOM 630 C C . GLY A 1 85 ? 3.889 -1.598 6.158 1.00 98.69 85 GLY A C 1
ATOM 631 O O . GLY A 1 85 ? 4.420 -1.985 5.120 1.00 98.69 85 GLY A O 1
ATOM 632 N N . TRP A 1 86 ? 4.156 -2.159 7.342 1.00 98.69 86 TRP A N 1
ATOM 633 C CA . TRP A 1 86 ? 5.104 -3.263 7.517 1.00 98.69 86 TRP A CA 1
ATOM 634 C C . TRP A 1 86 ? 4.691 -4.521 6.745 1.00 98.69 86 TRP A C 1
ATOM 636 O O . TRP A 1 86 ? 5.508 -5.088 6.024 1.00 98.69 86 TRP A O 1
ATOM 646 N N . VAL A 1 87 ? 3.426 -4.942 6.850 1.00 98.38 87 VAL A N 1
ATOM 647 C CA . VAL A 1 87 ? 2.916 -6.111 6.111 1.00 98.38 87 VAL A CA 1
ATOM 648 C C . VAL A 1 87 ? 2.994 -5.881 4.601 1.00 98.38 87 VAL A C 1
ATOM 650 O O . VAL A 1 87 ? 3.479 -6.749 3.881 1.00 98.38 87 VAL A O 1
ATOM 653 N N . LEU A 1 88 ? 2.609 -4.694 4.120 1.00 98.56 88 LEU A N 1
ATOM 654 C CA . LEU A 1 88 ? 2.726 -4.350 2.703 1.00 98.56 88 LEU A CA 1
ATOM 655 C C . LEU A 1 88 ? 4.186 -4.387 2.222 1.00 98.56 88 LEU A C 1
ATOM 657 O O . LEU A 1 88 ? 4.459 -4.885 1.133 1.00 98.56 88 LEU A O 1
ATOM 661 N N . ALA A 1 89 ? 5.133 -3.900 3.030 1.00 98.44 89 ALA A N 1
ATOM 662 C CA . ALA A 1 89 ? 6.555 -3.955 2.697 1.00 98.44 89 ALA A CA 1
ATOM 663 C C . ALA A 1 89 ? 7.055 -5.398 2.526 1.00 98.44 89 ALA A C 1
ATOM 665 O O . ALA A 1 89 ? 7.825 -5.670 1.604 1.00 98.44 89 ALA A O 1
ATOM 666 N N . GLN A 1 90 ? 6.594 -6.316 3.384 1.00 98.25 90 GLN A N 1
ATOM 667 C CA . GLN A 1 90 ? 6.919 -7.740 3.280 1.00 98.25 90 GLN A CA 1
ATOM 668 C C . GLN A 1 90 ? 6.337 -8.358 2.003 1.00 98.25 90 GLN A C 1
ATOM 670 O O . GLN A 1 90 ? 7.048 -9.051 1.279 1.00 98.25 90 GLN A O 1
ATOM 675 N N . ASP A 1 91 ? 5.081 -8.062 1.668 1.00 96.31 91 ASP A N 1
ATOM 676 C CA . ASP A 1 91 ? 4.468 -8.555 0.428 1.00 96.31 91 ASP A CA 1
ATOM 677 C C . ASP A 1 91 ? 5.221 -8.057 -0.819 1.00 96.31 91 ASP A C 1
ATOM 679 O O . ASP A 1 91 ? 5.516 -8.836 -1.729 1.00 96.31 91 ASP A O 1
ATOM 683 N N . VAL A 1 92 ? 5.597 -6.772 -0.845 1.00 97.62 92 VAL A N 1
ATOM 684 C CA . VAL A 1 92 ? 6.380 -6.195 -1.948 1.00 97.62 92 VAL A CA 1
ATOM 685 C C . VAL A 1 92 ? 7.742 -6.876 -2.082 1.00 97.62 92 VAL A C 1
ATOM 687 O O . VAL A 1 92 ? 8.127 -7.261 -3.190 1.00 97.62 92 VAL A O 1
ATOM 690 N N . ILE A 1 93 ? 8.489 -7.023 -0.981 1.00 97.56 93 ILE A N 1
ATOM 691 C CA . ILE A 1 93 ? 9.856 -7.547 -1.058 1.00 97.56 93 ILE A CA 1
ATOM 692 C C . ILE A 1 93 ? 9.879 -9.043 -1.372 1.00 97.56 93 ILE A C 1
ATOM 694 O O . ILE A 1 93 ? 10.753 -9.481 -2.116 1.00 97.56 93 ILE A O 1
ATOM 698 N N . HIS A 1 94 ? 8.905 -9.824 -0.895 1.00 97.06 94 HIS A N 1
ATOM 699 C CA . HIS A 1 94 ? 8.809 -11.237 -1.257 1.00 97.06 94 HIS A CA 1
ATOM 700 C C . HIS A 1 94 ? 8.529 -11.419 -2.753 1.00 97.06 94 HIS A C 1
ATOM 702 O O . HIS A 1 94 ? 9.175 -12.255 -3.384 1.00 97.06 94 HIS A O 1
ATOM 708 N N . ASN A 1 95 ? 7.661 -10.594 -3.352 1.00 94.75 95 ASN A N 1
ATOM 709 C CA . ASN A 1 95 ? 7.442 -10.613 -4.803 1.00 94.75 95 ASN A CA 1
ATOM 710 C C . ASN A 1 95 ? 8.727 -10.289 -5.578 1.00 94.75 95 ASN A C 1
ATOM 712 O O . ASN A 1 95 ? 9.036 -10.945 -6.574 1.00 94.75 95 ASN A O 1
ATOM 716 N N . PHE A 1 96 ? 9.498 -9.306 -5.104 1.00 95.62 96 PHE A N 1
ATOM 717 C CA . PHE A 1 96 ? 10.799 -8.973 -5.682 1.00 95.62 96 PHE A CA 1
ATOM 718 C C . PHE A 1 96 ? 11.801 -10.132 -5.560 1.00 95.62 96 PHE A C 1
ATOM 720 O O . PHE A 1 96 ? 12.442 -10.483 -6.551 1.00 95.62 96 PHE A O 1
ATOM 727 N N . MET A 1 97 ? 11.913 -10.740 -4.371 1.00 96.62 97 MET A N 1
ATOM 728 C CA . MET A 1 97 ? 12.823 -11.856 -4.093 1.00 96.62 97 MET A CA 1
ATOM 729 C C . MET A 1 97 ? 12.508 -13.073 -4.960 1.00 96.62 97 MET A C 1
ATOM 731 O O . MET A 1 97 ? 13.421 -13.624 -5.564 1.00 96.62 97 MET A O 1
ATOM 735 N N . VAL A 1 98 ? 11.232 -13.461 -5.070 1.00 95.00 98 VAL A N 1
ATOM 736 C CA . VAL A 1 98 ? 10.799 -14.571 -5.939 1.00 95.00 98 VAL A CA 1
ATOM 737 C C . VAL A 1 98 ? 11.164 -14.292 -7.397 1.00 95.00 98 VAL A C 1
ATOM 739 O O . VAL A 1 98 ? 11.616 -15.194 -8.095 1.00 95.00 98 VAL A O 1
ATOM 742 N N . GLY A 1 99 ? 11.063 -13.036 -7.842 1.00 92.81 99 GLY A N 1
ATOM 743 C CA . GLY A 1 99 ? 11.482 -12.623 -9.183 1.00 92.81 99 GLY A CA 1
ATOM 744 C C . GLY A 1 99 ? 12.980 -12.786 -9.483 1.00 92.81 99 GLY A C 1
ATOM 745 O O . GLY A 1 99 ? 13.357 -12.660 -10.643 1.00 92.81 99 GLY A O 1
ATOM 746 N N . GLN A 1 100 ? 13.824 -13.061 -8.479 1.00 93.12 100 GLN A N 1
ATOM 747 C CA . GLN A 1 100 ? 15.266 -13.298 -8.662 1.00 93.12 100 GLN A CA 1
ATOM 748 C C . GLN A 1 100 ? 15.624 -14.776 -8.880 1.00 93.12 100 GLN A C 1
ATOM 750 O O . GLN A 1 100 ? 16.773 -15.088 -9.196 1.00 93.12 100 GLN A O 1
ATOM 755 N N . PHE A 1 101 ? 14.678 -15.693 -8.681 1.00 95.38 101 PHE A N 1
ATOM 756 C CA . PHE A 1 101 ? 14.895 -17.116 -8.926 1.00 95.38 101 PHE A CA 1
ATOM 757 C C . PHE A 1 101 ? 14.815 -17.422 -10.431 1.00 95.38 101 PHE A C 1
ATOM 759 O O . PHE A 1 101 ? 14.218 -16.650 -11.190 1.00 95.38 101 PHE A O 1
ATOM 766 N N . PRO A 1 102 ? 15.390 -18.549 -10.894 1.00 92.56 102 PRO A N 1
ATOM 767 C CA . PRO A 1 102 ? 15.112 -19.054 -12.232 1.00 92.56 102 PRO A CA 1
ATOM 768 C C . PRO A 1 102 ? 13.604 -19.252 -12.443 1.00 92.56 102 PRO A C 1
ATOM 770 O O . PRO A 1 102 ? 12.862 -19.511 -11.498 1.00 92.56 102 PRO A O 1
ATOM 773 N N . ALA A 1 103 ? 13.145 -19.149 -13.692 1.00 87.62 103 ALA A N 1
ATOM 774 C CA . ALA A 1 103 ? 11.724 -19.302 -1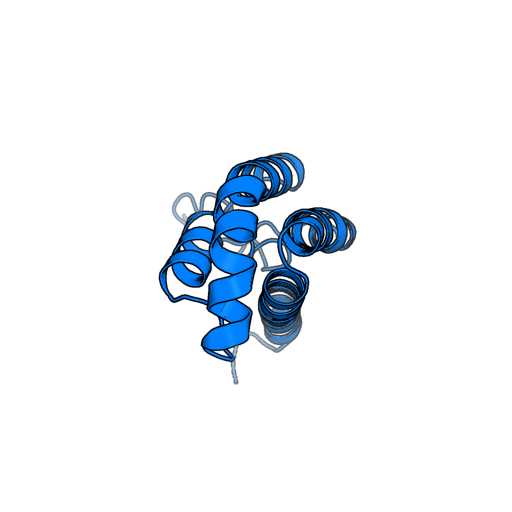4.020 1.00 87.62 103 ALA A CA 1
ATOM 775 C C . ALA A 1 103 ? 11.174 -20.718 -13.736 1.00 87.62 103 ALA A C 1
ATOM 777 O O . ALA A 1 103 ? 9.962 -20.901 -13.638 1.00 87.62 103 ALA A O 1
ATOM 778 N N . GLU A 1 104 ? 12.060 -21.704 -13.604 1.00 85.25 104 GLU A N 1
ATOM 779 C CA . GLU A 1 104 ? 11.771 -23.116 -13.353 1.00 85.25 104 GLU A CA 1
ATOM 780 C C . GLU A 1 104 ? 12.459 -23.534 -12.041 1.00 85.25 104 GLU A C 1
ATOM 782 O O . GLU A 1 104 ? 13.575 -23.085 -11.767 1.00 85.25 104 GLU A O 1
ATOM 787 N N . ALA A 1 105 ? 11.777 -24.343 -11.222 1.00 66.31 105 ALA A N 1
ATOM 788 C CA . ALA A 1 105 ? 12.237 -24.784 -9.898 1.00 66.31 105 ALA A CA 1
ATOM 789 C C . ALA A 1 105 ? 13.128 -26.034 -9.950 1.00 66.31 105 ALA A C 1
ATOM 791 O O . ALA A 1 105 ? 12.841 -26.925 -10.783 1.00 66.31 105 ALA A O 1
#

Mean predicted aligned error: 4.17 Å

Sequence (105 aa):
MADDKTIVGTREELTARARALVPATRARADEAERLRRLPEETVNELRDAGLQRVLQPAAYGGAEAHFGGMVDVVSTIAEACGSTGWVLAQDVIHNFMVGQFPAEA

Radius of gyration: 14.16 Å; Cα contacts (8 Å, |Δi|>4): 142; chains: 1; bounding box: 26×33×49 Å

Secondary structure (DSSP, 8-state):
-------S--HHHHHHHHHHHHHHHHHTHHHHHHHTS--HHHHHHHHHHTGGGTTS-GGGT-----HHHHHHHHHHHHTT-HHHHHHHHHHHHHHHHHTTS-S--

Solvent-accessible surface area (backbone atoms only — not comparable to full-atom values): 5653 Å² total; per-residue (Å²): 136,83,75,88,66,68,45,65,42,53,54,69,54,38,36,51,50,30,58,70,44,24,66,61,44,36,74,43,33,69,55,20,62,76,67,75,42,77,50,67,65,59,55,49,53,44,56,75,59,38,57,45,28,39,46,16,52,47,95,79,39,8,35,51,37,62,72,67,41,50,51,52,28,31,50,46,32,27,78,31,24,56,67,60,15,51,54,45,46,52,49,22,49,51,42,34,54,60,67,71,52,72,98,68,134

Nearest PDB structures (foldseek):
  2rfq-assembly1_B  TM=9.742E-01  e=5.094E-04  Rhodococcus jostii RHA1
  3aff-assembly1_B  TM=9.704E-01  e=1.854E-03  Mycobacterium tuberculosis
  3aff-assembly1_A  TM=9.687E-01  e=3.009E-03  Mycobacterium tuberculosis
  3afe-assembly1_B  TM=9.694E-01  e=4.884E-03  Mycobacterium tuberculosis
  3afe-assembly1_C  TM=9.013E-01  e=3.175E-03  Mycobacterium tuberculosis